Protein AF-F8TUB6-F1 (afdb_monomer)

Radius of gyration: 24.99 Å; Cα contacts (8 Å, |Δi|>4): 139; chains: 1; bounding box: 30×50×88 Å

Secondary structure (DSSP, 8-state):
---------------------------S-TT---TT--THHHHHHHHHHHHHHHSPPP-SSS-HHHHHHT-GGGEEEEEEEETTEEEEEEEEPPBTTBPPSS-EEEEEEETTT--EEEEEEE-

Solvent-accessible surface area (backbone atoms only — not comparable to full-atom values): 7920 Å² total; per-residue (Å²): 133,82,92,79,91,80,86,82,83,77,84,83,78,86,73,89,77,71,84,68,82,79,77,78,76,89,79,65,71,93,78,73,67,58,102,75,56,68,65,69,61,40,45,48,51,51,49,46,56,55,48,62,69,68,40,56,78,77,54,87,90,54,57,72,66,58,37,45,72,27,37,76,83,44,39,45,79,48,77,50,76,59,89,68,27,35,38,40,38,37,39,60,52,63,58,95,87,42,76,69,82,36,76,20,39,41,34,35,23,39,66,88,81,53,45,78,78,44,77,46,76,41,100

pLDDT: mean 77.22, std 21.3, range [35.5, 98.0]

Foldseek 3Di:
DDDDDDDDDDDDDDDPPDPDDDPPPPPDDLQPDDPPDAFPSLLVNLVVVVVLVPQDDQDPPDDPVSNLLSDQVQWDWDWDDDPQWIKIKTAGHDDPNDGDQWSMKIFIAGNPPRDTPDIDTGD

Sequence (123 aa):
MRSAMNLLLPLLILTAIAPRAGSTELGDSPFSLAPKAQGPARALAVAHEDFVRRLPPPREDVAAMERFASDPDSYAIAIERDGVYYIVDYSIKPYQGQSFRGGGYRYRIDGSDFRIVDARIEP

Structure (mmCIF, N/CA/C/O backbone):
data_AF-F8TUB6-F1
#
_entry.id   AF-F8TUB6-F1
#
loop_
_atom_site.group_PDB
_atom_site.id
_atom_site.type_symbol
_atom_site.label_atom_id
_atom_site.label_alt_id
_atom_site.label_comp_id
_atom_site.label_asym_id
_atom_site.label_entity_id
_atom_site.label_seq_id
_atom_site.pdbx_PDB_ins_code
_atom_site.Cartn_x
_atom_site.Cartn_y
_atom_site.Cartn_z
_atom_site.occupancy
_atom_site.B_iso_or_equiv
_atom_site.auth_seq_id
_atom_site.auth_comp_id
_atom_site.auth_asym_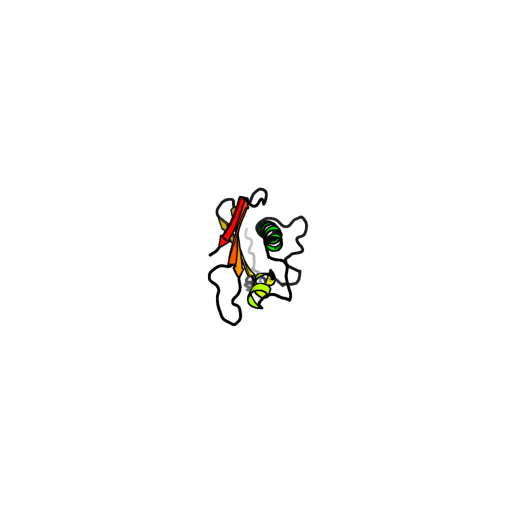id
_atom_site.auth_atom_id
_atom_site.pdbx_PDB_model_num
ATOM 1 N N . MET A 1 1 ? 1.108 35.907 71.006 1.00 42.38 1 MET A N 1
ATOM 2 C CA . MET A 1 1 ? 0.728 36.712 69.823 1.00 42.38 1 MET A CA 1
ATOM 3 C C . MET A 1 1 ? 1.933 36.780 68.887 1.00 42.38 1 MET A C 1
ATOM 5 O O . MET A 1 1 ? 2.960 37.241 69.353 1.00 42.38 1 MET A O 1
ATOM 9 N N . ARG A 1 2 ? 1.768 36.326 67.624 1.00 44.56 2 ARG A N 1
ATOM 10 C CA . ARG A 1 2 ? 2.608 36.563 66.412 1.00 44.56 2 ARG A CA 1
ATOM 11 C C . ARG A 1 2 ? 4.059 36.033 66.495 1.00 44.56 2 ARG A C 1
ATOM 13 O O . ARG A 1 2 ? 4.874 36.617 67.183 1.00 44.56 2 ARG A O 1
ATOM 20 N N . SER A 1 3 ? 4.434 34.871 65.946 1.00 44.75 3 SER A N 1
ATOM 21 C CA . SER A 1 3 ? 4.522 34.461 64.523 1.00 44.75 3 SER A CA 1
ATOM 22 C C . SER A 1 3 ? 5.004 35.542 63.549 1.00 44.75 3 SER A C 1
ATOM 24 O O . SER A 1 3 ? 4.217 36.392 63.147 1.00 44.75 3 SER A O 1
ATOM 26 N N . ALA A 1 4 ? 6.273 35.430 63.141 1.00 48.38 4 ALA A N 1
ATOM 27 C CA . ALA A 1 4 ? 6.871 35.898 61.880 1.00 48.38 4 ALA A CA 1
ATOM 28 C C . ALA A 1 4 ? 8.205 35.122 61.725 1.00 48.38 4 ALA A C 1
ATOM 30 O O . ALA A 1 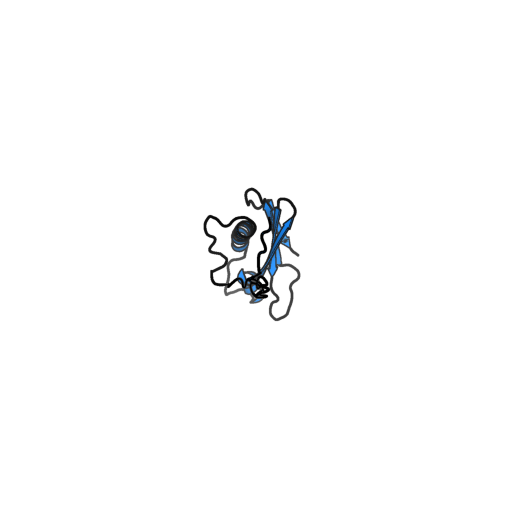4 ? 9.143 35.376 62.468 1.00 48.38 4 ALA A O 1
ATOM 31 N N . MET A 1 5 ? 8.270 33.964 61.052 1.00 45.06 5 MET A N 1
ATOM 32 C CA . MET A 1 5 ? 8.380 33.772 59.595 1.00 45.06 5 MET A CA 1
ATOM 33 C C . MET A 1 5 ? 9.330 34.777 58.939 1.00 45.06 5 MET A C 1
ATOM 35 O O . MET A 1 5 ? 8.916 35.874 58.583 1.00 45.06 5 MET A O 1
ATOM 39 N N . ASN A 1 6 ? 10.590 34.369 58.760 1.00 44.06 6 ASN A N 1
ATOM 40 C CA . ASN A 1 6 ? 11.508 35.014 57.831 1.00 44.06 6 ASN A CA 1
ATOM 41 C C . ASN A 1 6 ? 11.920 34.006 56.753 1.00 44.06 6 ASN A C 1
ATOM 43 O O . ASN A 1 6 ? 12.238 32.853 57.044 1.00 44.06 6 ASN A O 1
ATOM 47 N N . LEU A 1 7 ? 11.790 34.460 55.510 1.00 42.44 7 LEU A N 1
ATOM 48 C CA . LEU A 1 7 ? 11.726 33.680 54.284 1.00 42.44 7 LEU A CA 1
ATOM 49 C C . LEU A 1 7 ? 13.104 33.196 53.824 1.00 42.44 7 LEU A C 1
ATOM 51 O O . LEU A 1 7 ? 14.003 33.999 53.591 1.00 42.44 7 LEU A O 1
ATOM 55 N N . LEU A 1 8 ? 13.226 31.891 53.588 1.00 49.62 8 LEU A N 1
ATOM 56 C CA . LEU A 1 8 ? 14.225 31.328 52.684 1.00 49.62 8 LEU A CA 1
ATOM 57 C C . LEU A 1 8 ? 13.582 31.218 51.297 1.00 49.62 8 LEU A C 1
ATOM 59 O O . LEU A 1 8 ? 12.668 30.420 51.098 1.00 49.62 8 LEU A O 1
ATOM 63 N N . LEU A 1 9 ? 14.038 32.044 50.353 1.00 50.31 9 LEU A N 1
ATOM 64 C CA . LEU A 1 9 ? 13.770 31.860 48.925 1.00 50.31 9 LEU A CA 1
ATOM 65 C C . LEU A 1 9 ? 14.471 30.583 48.434 1.00 50.31 9 LEU A C 1
ATOM 67 O O . LEU A 1 9 ? 15.687 30.477 48.609 1.00 50.31 9 LEU A O 1
ATOM 71 N N . PRO A 1 10 ? 13.788 29.684 47.709 1.00 46.50 10 PRO A N 1
ATOM 72 C CA . PRO A 1 10 ? 14.456 28.797 46.781 1.00 46.50 10 PRO A CA 1
ATOM 73 C C . PRO A 1 10 ? 14.500 29.424 45.382 1.00 46.50 10 PRO A C 1
ATOM 75 O O . PRO A 1 10 ? 13.503 29.884 44.825 1.00 46.50 10 PRO A O 1
ATOM 78 N N . LEU A 1 11 ? 15.715 29.425 44.845 1.00 45.34 11 LEU A N 1
ATOM 79 C CA . LEU A 1 11 ? 16.109 29.753 43.483 1.00 45.34 11 LEU A CA 1
ATOM 80 C C . LEU A 1 11 ? 15.240 28.976 42.470 1.00 45.34 11 LEU A C 1
ATOM 82 O O . LEU A 1 11 ? 15.306 27.750 42.396 1.00 45.34 11 LEU A O 1
ATOM 86 N N . LEU A 1 12 ? 14.424 29.682 41.687 1.00 41.66 12 LEU A N 1
ATOM 87 C CA . LEU A 1 12 ? 13.652 29.118 40.577 1.00 41.66 12 LEU A CA 1
ATOM 88 C C . LEU A 1 12 ? 14.604 28.866 39.399 1.00 41.66 12 LEU A C 1
ATOM 90 O O . LEU A 1 12 ? 14.945 29.784 38.654 1.00 41.6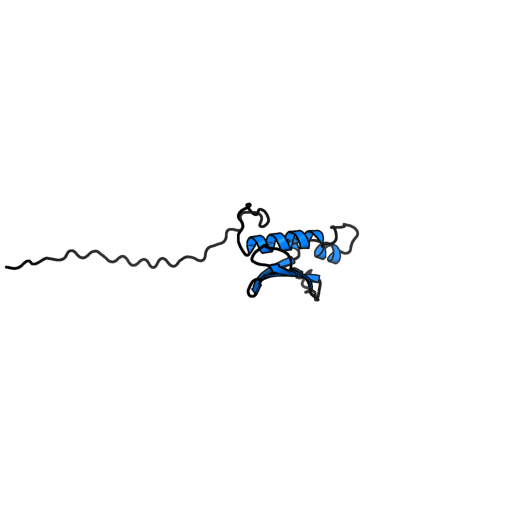6 12 LEU A O 1
ATOM 94 N N . ILE A 1 13 ? 15.064 27.623 39.243 1.00 53.09 13 ILE A N 1
ATOM 95 C CA . ILE A 1 13 ? 15.773 27.198 38.034 1.00 53.09 13 ILE A CA 1
ATOM 96 C C . ILE A 1 13 ? 14.730 26.998 36.935 1.00 53.09 13 ILE A C 1
ATOM 98 O O . ILE A 1 13 ? 13.911 26.081 36.971 1.00 53.09 13 ILE A O 1
ATOM 102 N N . LEU A 1 14 ? 14.776 27.892 35.952 1.00 44.12 14 LEU A N 1
ATOM 103 C CA . LEU A 1 14 ? 14.084 27.771 34.681 1.00 44.12 14 LEU A CA 1
ATOM 104 C C . LEU A 1 14 ? 14.716 26.605 33.903 1.00 44.12 14 LEU A C 1
ATOM 106 O O . LEU A 1 14 ? 15.876 26.674 33.503 1.00 44.12 14 LEU A O 1
ATOM 110 N N . THR A 1 15 ? 13.972 25.531 33.661 1.00 46.00 15 THR A N 1
ATOM 111 C CA . THR A 1 15 ? 14.313 24.579 32.596 1.00 46.00 15 THR A CA 1
ATOM 112 C C . THR A 1 15 ? 13.034 24.206 31.869 1.00 46.00 15 THR A C 1
ATOM 114 O O . THR A 1 15 ? 12.284 23.323 32.273 1.00 46.00 15 THR A O 1
ATOM 117 N N . ALA A 1 16 ? 12.766 24.933 30.787 1.00 45.38 16 ALA A N 1
ATOM 118 C CA . ALA A 1 16 ? 11.810 24.517 29.779 1.00 45.38 16 ALA A CA 1
ATOM 119 C C . ALA A 1 16 ? 12.372 23.265 29.091 1.00 45.38 16 ALA A C 1
ATOM 121 O O . ALA A 1 16 ? 13.175 23.355 28.164 1.00 45.38 16 ALA A O 1
ATOM 122 N N . ILE A 1 17 ? 11.985 22.086 29.574 1.00 45.75 17 ILE A N 1
ATOM 123 C CA . ILE A 1 17 ? 12.195 20.837 28.845 1.00 45.75 17 ILE A CA 1
ATOM 124 C C . ILE A 1 17 ? 11.045 20.745 27.845 1.00 45.75 17 ILE A C 1
ATOM 126 O O . ILE A 1 17 ? 9.956 20.271 28.157 1.00 45.75 17 ILE A O 1
ATOM 130 N N . ALA A 1 18 ? 11.278 21.262 26.640 1.00 44.88 18 ALA A N 1
ATOM 131 C CA . ALA A 1 18 ? 10.460 20.909 25.492 1.00 44.88 18 ALA A CA 1
ATOM 132 C C . ALA A 1 18 ? 10.543 19.382 25.300 1.00 44.88 18 ALA A C 1
ATOM 134 O O . ALA A 1 18 ? 11.660 18.848 25.310 1.00 44.88 18 ALA A O 1
ATOM 135 N N . PRO A 1 19 ? 9.428 18.651 25.113 1.00 46.81 19 PRO A N 1
ATOM 136 C CA . PRO A 1 19 ? 9.512 17.297 24.600 1.00 46.81 19 PRO A CA 1
ATOM 137 C C . PRO A 1 19 ? 10.095 17.383 23.189 1.00 46.81 19 PRO A C 1
ATOM 139 O O . PRO A 1 19 ? 9.458 17.811 22.227 1.00 46.81 19 PRO A O 1
ATOM 142 N N . ARG A 1 20 ? 11.380 17.042 23.125 1.00 39.06 20 ARG A N 1
ATOM 143 C CA . ARG A 1 20 ? 12.173 16.813 21.927 1.00 39.06 20 ARG A CA 1
ATOM 144 C C . ARG A 1 20 ? 11.366 15.886 21.021 1.00 39.06 20 ARG A C 1
ATOM 146 O O . ARG A 1 20 ? 10.908 14.843 21.483 1.00 39.06 20 ARG A O 1
ATOM 153 N N . ALA A 1 21 ? 11.182 16.294 19.765 1.00 43.66 21 ALA A N 1
ATOM 154 C CA . ALA A 1 21 ? 10.655 15.442 18.711 1.00 43.66 21 ALA A CA 1
ATOM 155 C C . ALA A 1 21 ? 11.309 14.061 18.836 1.00 43.66 21 ALA A C 1
ATOM 157 O O . ALA A 1 21 ? 12.537 13.951 18.796 1.00 43.66 21 ALA A O 1
ATOM 158 N N . GLY A 1 22 ? 10.489 13.045 19.101 1.00 35.50 22 GLY A N 1
ATOM 159 C CA . GLY A 1 22 ? 10.949 11.673 19.179 1.00 35.50 22 GLY A CA 1
ATOM 160 C C . GLY A 1 22 ? 11.501 11.295 17.818 1.00 35.50 22 GLY A C 1
ATOM 161 O O . GLY A 1 22 ? 10.740 11.098 16.876 1.00 35.50 22 GLY A O 1
ATOM 162 N N . SER A 1 23 ? 12.824 11.228 17.717 1.00 40.44 23 SER A N 1
ATOM 163 C CA . SER A 1 23 ? 13.488 10.457 16.682 1.00 40.44 23 SER A CA 1
ATOM 164 C C . SER A 1 23 ? 13.009 9.019 16.842 1.00 40.44 23 SER A C 1
ATOM 166 O O . SER A 1 23 ? 13.449 8.314 17.745 1.00 40.44 23 SER A O 1
ATOM 168 N N . THR A 1 24 ? 12.065 8.592 16.010 1.00 48.69 24 THR A N 1
ATOM 169 C CA . THR A 1 24 ? 11.849 7.170 15.760 1.00 48.69 24 THR A CA 1
ATOM 170 C C . THR A 1 24 ? 13.112 6.658 15.088 1.00 48.69 24 THR A C 1
ATOM 172 O O . THR A 1 24 ? 13.307 6.848 13.888 1.00 48.69 24 THR A O 1
ATOM 175 N N . GLU A 1 25 ? 14.007 6.086 15.890 1.00 45.16 25 GLU A N 1
ATOM 176 C CA . GLU A 1 25 ? 15.097 5.257 15.403 1.00 45.16 25 GLU A CA 1
ATOM 177 C C . GLU A 1 25 ? 14.476 4.122 14.577 1.00 45.16 25 GLU A C 1
ATOM 179 O O . GLU A 1 25 ? 13.823 3.222 15.104 1.00 45.16 25 GLU A O 1
ATOM 184 N N . LEU A 1 26 ? 14.634 4.210 13.253 1.00 49.41 26 LEU A N 1
ATOM 185 C CA . LEU A 1 26 ? 14.486 3.085 12.336 1.00 49.41 26 LEU A CA 1
ATOM 186 C C . LEU A 1 26 ? 15.600 2.079 12.668 1.00 49.41 26 LEU A C 1
ATOM 188 O O . LEU A 1 26 ? 16.677 2.130 12.078 1.00 49.41 26 LEU A O 1
ATOM 192 N N . GLY A 1 27 ? 15.372 1.229 13.668 1.00 42.66 27 GLY A N 1
ATOM 193 C CA . GLY A 1 27 ? 16.351 0.244 14.142 1.00 42.66 27 GLY A CA 1
ATOM 194 C C . GLY A 1 27 ? 15.895 -1.212 14.072 1.00 42.66 27 GLY A C 1
ATOM 195 O O . GLY A 1 27 ? 16.731 -2.102 14.156 1.00 42.66 27 GLY A O 1
ATOM 196 N N . ASP A 1 28 ? 14.606 -1.467 13.857 1.00 44.12 28 ASP A N 1
ATOM 197 C CA . ASP A 1 28 ? 14.053 -2.812 13.717 1.00 44.12 28 ASP A CA 1
ATOM 198 C C . ASP A 1 28 ? 13.296 -2.903 12.396 1.00 44.12 28 ASP A C 1
ATOM 200 O O . ASP A 1 28 ? 12.575 -1.979 12.015 1.00 44.12 28 ASP A O 1
ATOM 204 N N . SER A 1 29 ? 13.484 -4.010 11.675 1.00 45.59 29 SER A N 1
ATOM 205 C CA . SER A 1 29 ? 12.757 -4.281 10.433 1.00 45.59 29 SER A CA 1
ATOM 206 C C . SER A 1 29 ? 11.254 -4.024 10.647 1.00 45.59 29 SER A C 1
ATOM 208 O O . SER A 1 29 ? 10.680 -4.603 11.577 1.00 45.59 29 SER A O 1
ATOM 210 N N . PRO A 1 30 ? 10.591 -3.182 9.825 1.00 55.22 30 PRO A N 1
ATOM 211 C CA . PRO A 1 30 ? 9.213 -2.728 10.067 1.00 55.22 30 PRO A CA 1
ATOM 212 C C . PRO A 1 30 ? 8.173 -3.860 10.018 1.00 55.22 30 PRO A C 1
ATOM 214 O O . PRO A 1 30 ? 6.999 -3.647 10.318 1.00 55.22 30 PRO A O 1
ATOM 217 N N . PHE A 1 31 ? 8.606 -5.069 9.657 1.00 55.72 31 PHE A N 1
ATOM 218 C CA . PHE A 1 31 ? 7.779 -6.258 9.488 1.00 55.72 31 PHE A CA 1
ATOM 219 C C . PHE A 1 31 ? 7.844 -7.228 10.675 1.00 55.72 31 PHE A C 1
ATOM 221 O O . PHE A 1 31 ? 7.037 -8.155 10.751 1.00 55.72 31 PHE A O 1
ATOM 228 N N . SER A 1 32 ? 8.737 -7.000 11.645 1.00 45.06 32 SER A N 1
ATOM 229 C CA . SER A 1 32 ? 8.775 -7.761 12.900 1.00 45.06 32 SER A CA 1
ATOM 230 C C . SER A 1 32 ? 7.724 -7.230 13.873 1.00 45.06 32 SER A C 1
ATOM 232 O O . SER A 1 32 ? 8.033 -6.607 14.888 1.00 45.06 32 SER A O 1
ATOM 234 N N . LEU A 1 33 ? 6.444 -7.459 13.576 1.00 52.69 33 LEU A N 1
ATOM 235 C CA . LEU A 1 33 ? 5.400 -7.156 14.545 1.00 52.69 33 LEU A CA 1
ATOM 236 C C . LEU A 1 33 ? 5.418 -8.191 15.668 1.00 52.69 33 LEU A C 1
ATOM 238 O O . LEU A 1 33 ? 5.049 -9.351 15.486 1.00 52.69 33 LEU A O 1
ATOM 242 N N . ALA A 1 34 ? 5.775 -7.736 16.869 1.00 49.53 34 ALA A N 1
ATOM 243 C CA . ALA A 1 34 ? 5.442 -8.450 18.090 1.00 49.53 34 ALA A CA 1
ATOM 244 C C . ALA A 1 34 ? 3.926 -8.768 18.097 1.00 49.53 34 ALA A C 1
ATOM 246 O O . ALA A 1 34 ? 3.134 -7.924 17.662 1.00 49.53 34 ALA A O 1
ATOM 247 N N . PRO A 1 35 ? 3.476 -9.907 18.663 1.00 50.81 35 PRO A N 1
ATOM 248 C CA . PRO A 1 35 ? 2.061 -10.322 18.709 1.00 50.81 35 PRO A CA 1
ATOM 249 C C . PRO A 1 35 ? 1.082 -9.329 19.372 1.00 50.81 35 PRO A C 1
ATOM 251 O O . PRO A 1 35 ? -0.108 -9.607 19.480 1.00 50.81 35 PRO A O 1
ATOM 254 N N . LYS A 1 36 ? 1.578 -8.182 19.852 1.00 50.69 36 LYS A N 1
ATOM 255 C CA . LYS A 1 36 ? 0.842 -7.101 20.514 1.00 50.69 36 LYS A CA 1
ATOM 256 C C . LYS A 1 36 ? 0.835 -5.784 19.730 1.00 50.69 36 LYS A C 1
ATOM 258 O O . LYS A 1 36 ? 0.491 -4.761 20.315 1.00 50.69 36 LYS A O 1
ATOM 263 N N . ALA A 1 37 ? 1.224 -5.759 18.456 1.00 57.47 37 ALA A N 1
ATOM 264 C CA . ALA A 1 37 ? 1.046 -4.558 17.644 1.00 57.47 37 ALA A CA 1
ATOM 265 C C . ALA A 1 37 ? -0.450 -4.185 17.624 1.00 57.47 37 ALA A C 1
ATOM 267 O O . ALA A 1 37 ? -1.270 -4.948 17.120 1.00 57.47 37 ALA A O 1
ATOM 268 N N . GLN A 1 38 ? -0.818 -3.057 18.237 1.00 75.75 38 GLN A N 1
ATOM 269 C CA . GLN A 1 38 ? -2.199 -2.571 18.310 1.00 75.75 38 GLN A CA 1
ATOM 270 C C . GLN A 1 38 ? -2.374 -1.351 17.400 1.00 75.75 38 GLN A C 1
ATOM 272 O O . GLN A 1 38 ? -1.488 -0.502 17.297 1.00 75.75 38 GLN A O 1
ATOM 277 N N . GLY A 1 39 ? -3.532 -1.256 16.744 1.00 85.75 39 GLY A N 1
ATOM 278 C CA . GLY A 1 39 ? -3.906 -0.109 15.918 1.00 85.75 39 GLY A CA 1
ATOM 279 C C . GLY A 1 39 ? -3.211 -0.077 14.545 1.00 85.75 39 GLY A C 1
ATOM 280 O O . GLY A 1 39 ? -3.204 -1.097 13.855 1.00 85.75 39 GLY A O 1
ATOM 281 N N . PRO A 1 40 ? -2.644 1.065 14.109 1.00 91.31 40 PRO A N 1
ATOM 282 C CA . PRO A 1 40 ? -2.194 1.263 12.725 1.00 91.31 40 PRO A CA 1
ATOM 283 C C . PRO A 1 40 ? -1.112 0.268 12.280 1.00 91.31 40 PRO A C 1
ATOM 285 O O . PRO A 1 40 ? -1.135 -0.182 11.141 1.00 91.31 40 PRO A O 1
ATOM 288 N N . ALA A 1 41 ? -0.215 -0.150 13.178 1.00 92.94 41 ALA A N 1
ATOM 289 C CA . ALA A 1 41 ? 0.813 -1.141 12.855 1.00 92.94 41 ALA A CA 1
ATOM 290 C C . ALA A 1 41 ? 0.210 -2.500 12.454 1.00 92.94 41 ALA A C 1
ATOM 292 O O . ALA A 1 41 ? 0.676 -3.132 11.510 1.00 92.94 41 ALA A O 1
ATOM 293 N N . ARG A 1 42 ? -0.867 -2.936 13.124 1.00 94.06 42 ARG A N 1
ATOM 294 C CA . ARG A 1 42 ? -1.547 -4.193 12.786 1.00 94.06 42 ARG A CA 1
ATOM 295 C C . ARG A 1 42 ? -2.259 -4.104 11.444 1.00 94.06 42 ARG A C 1
ATOM 297 O O . ARG A 1 42 ? -2.146 -5.035 10.654 1.00 94.06 42 ARG A O 1
ATOM 304 N N . ALA A 1 43 ? -2.951 -2.993 11.190 1.00 95.19 43 ALA A N 1
ATOM 305 C CA . ALA A 1 43 ? -3.576 -2.742 9.895 1.00 95.19 43 ALA A CA 1
ATOM 306 C C . ALA A 1 43 ? -2.531 -2.739 8.768 1.00 95.19 43 ALA A C 1
ATOM 308 O O . ALA A 1 43 ? -2.728 -3.397 7.751 1.00 95.19 43 ALA A O 1
ATOM 309 N N . LEU A 1 44 ? -1.381 -2.092 8.982 1.00 95.94 44 LEU A N 1
ATOM 310 C CA . LEU A 1 44 ? -0.288 -2.089 8.015 1.00 95.94 44 LEU A CA 1
ATOM 311 C C . LEU A 1 44 ? 0.226 -3.501 7.711 1.00 95.94 44 LEU A C 1
ATOM 313 O O . LEU A 1 44 ? 0.394 -3.831 6.544 1.00 95.94 44 LEU A O 1
ATOM 317 N N . AL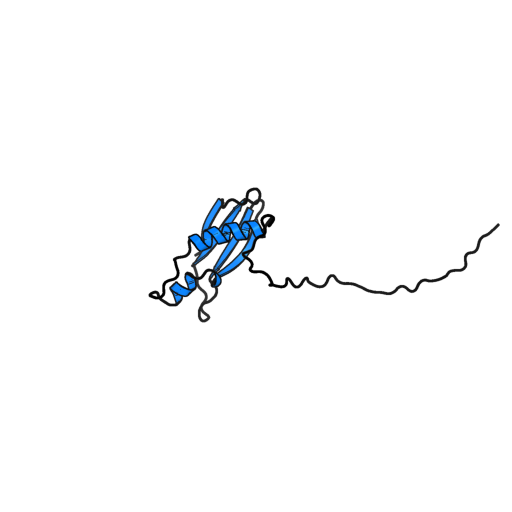A A 1 45 ? 0.444 -4.351 8.716 1.00 95.38 45 ALA A N 1
ATOM 318 C CA . ALA A 1 45 ? 0.900 -5.716 8.446 1.00 95.38 45 ALA A CA 1
ATOM 319 C C . ALA A 1 45 ? -0.131 -6.563 7.702 1.00 95.38 45 ALA A C 1
ATOM 321 O O . ALA A 1 45 ? 0.252 -7.308 6.808 1.00 95.38 45 ALA A O 1
ATOM 322 N N . VAL A 1 46 ? -1.418 -6.434 8.037 1.00 96.00 46 VAL A N 1
ATOM 323 C CA . VAL A 1 46 ? -2.481 -7.135 7.304 1.00 96.00 46 VAL A CA 1
ATOM 324 C C . VAL A 1 46 ? -2.514 -6.685 5.839 1.00 96.00 46 VAL A C 1
ATOM 326 O O . VAL A 1 46 ? -2.581 -7.527 4.946 1.00 96.00 46 VAL A O 1
ATOM 329 N N . ALA A 1 47 ? -2.424 -5.375 5.583 1.00 97.00 47 ALA A N 1
ATOM 330 C CA . ALA A 1 47 ? -2.341 -4.845 4.223 1.00 97.00 47 ALA A CA 1
ATOM 331 C C . ALA A 1 47 ? -1.085 -5.346 3.498 1.00 97.00 47 ALA A C 1
ATOM 333 O O . ALA A 1 47 ? -1.162 -5.754 2.343 1.00 97.00 47 ALA A O 1
ATOM 334 N N . HIS A 1 48 ? 0.061 -5.348 4.183 1.00 96.12 48 HIS A N 1
ATOM 335 C CA . HIS A 1 48 ? 1.342 -5.733 3.604 1.00 96.12 48 HIS A CA 1
ATOM 336 C C . HIS A 1 48 ? 1.390 -7.214 3.226 1.00 96.12 48 HIS A C 1
ATOM 338 O O . HIS A 1 48 ? 1.876 -7.550 2.150 1.00 96.12 48 HIS A O 1
ATOM 344 N N . GLU A 1 49 ? 0.845 -8.090 4.071 1.00 96.19 49 GLU A N 1
ATOM 345 C CA . GLU A 1 49 ? 0.739 -9.520 3.780 1.00 96.19 49 GLU A CA 1
ATOM 346 C C . GLU A 1 49 ? -0.075 -9.773 2.500 1.00 96.19 49 GLU A C 1
ATOM 348 O O . GLU A 1 49 ? 0.376 -10.503 1.614 1.00 96.19 49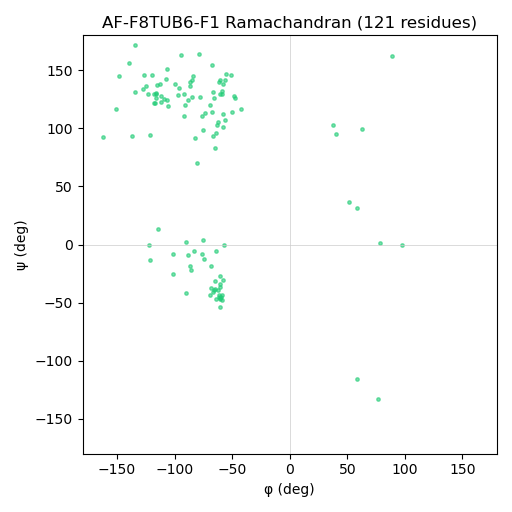 GLU A O 1
ATOM 353 N N . ASP A 1 50 ? -1.246 -9.136 2.360 1.00 95.81 50 ASP A N 1
ATOM 354 C CA . ASP A 1 50 ? -2.057 -9.276 1.144 1.00 95.81 50 ASP A CA 1
ATOM 355 C C . ASP A 1 50 ? -1.391 -8.619 -0.073 1.00 95.81 50 ASP A C 1
ATOM 357 O O . ASP A 1 50 ? -1.424 -9.175 -1.169 1.00 95.81 50 ASP A O 1
ATOM 361 N N . PHE A 1 51 ? -0.737 -7.474 0.118 1.00 95.25 51 PHE A N 1
ATOM 362 C CA . PHE A 1 51 ? -0.015 -6.760 -0.931 1.00 95.25 51 PHE A CA 1
ATOM 363 C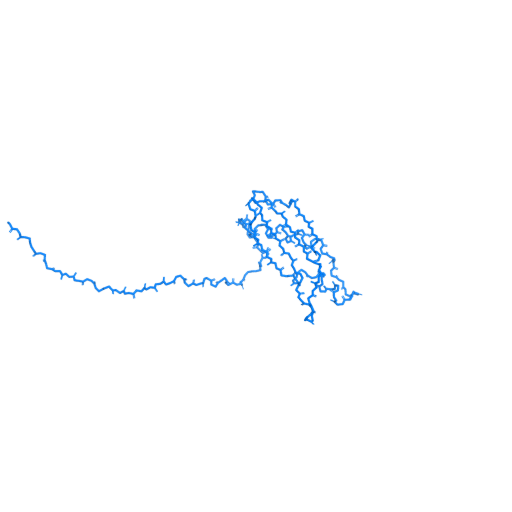 C . PHE A 1 51 ? 1.120 -7.591 -1.527 1.00 95.25 51 PHE A C 1
ATOM 365 O O . PHE A 1 51 ? 1.127 -7.816 -2.736 1.00 95.25 51 PHE A O 1
ATOM 372 N N . VAL A 1 52 ? 2.029 -8.114 -0.699 1.00 94.00 52 VAL A N 1
ATOM 373 C CA . VAL A 1 52 ? 3.146 -8.951 -1.167 1.00 94.00 52 VAL A CA 1
ATOM 374 C C . VAL A 1 52 ? 2.631 -10.207 -1.868 1.00 94.00 52 VAL A C 1
ATOM 376 O O . VAL A 1 52 ? 3.186 -10.613 -2.885 1.00 94.00 52 VAL A O 1
ATOM 379 N N . ARG A 1 53 ? 1.528 -10.792 -1.384 1.00 93.19 53 ARG A N 1
ATOM 380 C CA . ARG A 1 53 ? 0.889 -11.947 -2.030 1.00 93.19 53 ARG A CA 1
ATOM 381 C C . ARG A 1 53 ? 0.322 -11.627 -3.418 1.00 93.19 53 ARG A C 1
ATOM 383 O O . ARG A 1 53 ? 0.257 -12.521 -4.259 1.00 93.19 53 ARG A O 1
ATOM 390 N N . ARG A 1 54 ? -0.138 -10.393 -3.643 1.00 91.25 54 ARG A N 1
ATOM 391 C CA . ARG A 1 54 ? -0.704 -9.940 -4.926 1.00 91.25 54 ARG A CA 1
ATOM 392 C C . ARG A 1 54 ? 0.348 -9.460 -5.916 1.00 91.25 54 ARG A C 1
ATOM 394 O O . ARG A 1 54 ? 0.054 -9.432 -7.111 1.00 91.25 54 ARG A O 1
ATOM 401 N N . LEU A 1 55 ? 1.531 -9.066 -5.445 1.00 89.44 55 LEU A N 1
ATOM 402 C CA . LEU A 1 55 ? 2.612 -8.670 -6.336 1.00 89.44 55 LEU A CA 1
ATOM 403 C C . LEU A 1 55 ? 3.015 -9.842 -7.243 1.00 89.44 55 LEU A C 1
ATOM 405 O O . LEU A 1 55 ? 3.083 -10.989 -6.788 1.00 89.44 55 LEU A O 1
ATOM 409 N N . PRO A 1 56 ? 3.301 -9.580 -8.531 1.00 86.19 56 PRO A N 1
ATOM 410 C CA . PRO A 1 56 ? 3.918 -10.580 -9.383 1.00 86.19 56 PRO A CA 1
ATOM 411 C C . PRO A 1 56 ? 5.235 -11.055 -8.753 1.00 86.19 56 PRO A C 1
ATOM 413 O O . PRO A 1 56 ? 5.974 -10.237 -8.203 1.00 86.19 56 PRO A O 1
ATOM 416 N N . PRO A 1 57 ? 5.571 -12.353 -8.837 1.00 84.88 57 PRO A N 1
ATOM 417 C CA . PRO A 1 57 ? 6.859 -12.822 -8.352 1.00 84.88 57 PRO A CA 1
ATOM 418 C C . PRO A 1 57 ? 7.994 -12.122 -9.121 1.00 84.88 57 PRO A C 1
ATOM 420 O O . PRO A 1 57 ? 7.879 -11.949 -10.342 1.00 84.88 57 PRO A O 1
ATOM 423 N N . PRO A 1 58 ? 9.103 -11.753 -8.452 1.00 78.00 58 PRO A N 1
ATOM 424 C CA . PRO A 1 58 ? 10.260 -11.179 -9.121 1.00 78.00 58 PRO A CA 1
ATOM 425 C C . PRO A 1 58 ? 10.794 -12.144 -10.177 1.00 78.00 58 PRO A C 1
ATOM 427 O O . PRO A 1 58 ? 11.024 -13.324 -9.905 1.00 78.00 58 PRO A O 1
ATOM 430 N N . ARG A 1 59 ? 11.000 -11.639 -11.392 1.00 84.44 59 ARG A N 1
ATOM 431 C CA . ARG A 1 59 ? 11.600 -12.398 -12.487 1.00 84.44 59 ARG A CA 1
ATOM 432 C C . ARG A 1 59 ? 12.781 -11.635 -13.076 1.00 84.44 59 ARG A C 1
ATOM 434 O O . ARG A 1 59 ? 12.804 -10.403 -13.108 1.00 84.44 59 ARG A O 1
ATOM 441 N N . GLU A 1 60 ? 13.796 -12.363 -13.521 1.00 81.94 60 GLU A N 1
ATOM 442 C CA . GLU A 1 60 ? 14.991 -11.757 -14.119 1.00 81.94 60 GLU A CA 1
ATOM 443 C C . GLU A 1 60 ? 14.836 -11.505 -15.623 1.00 81.94 60 GLU A C 1
ATOM 445 O O . GLU A 1 60 ? 15.528 -10.650 -16.164 1.00 81.94 60 GLU A O 1
ATOM 450 N N . ASP A 1 61 ? 13.886 -12.156 -16.288 1.00 88.19 61 ASP A N 1
ATOM 451 C CA . ASP A 1 61 ? 13.653 -12.065 -17.734 1.00 88.19 61 ASP A CA 1
ATOM 452 C C . ASP A 1 61 ? 12.669 -10.957 -18.149 1.00 88.19 61 ASP A C 1
ATOM 454 O O . ASP A 1 61 ? 12.378 -10.797 -19.333 1.00 88.19 61 ASP A O 1
ATOM 458 N N . VAL A 1 62 ? 12.170 -10.167 -17.195 1.00 85.94 62 VAL A N 1
ATOM 459 C CA . VAL A 1 62 ? 11.234 -9.066 -17.458 1.00 85.94 62 VAL A CA 1
ATOM 460 C C . VAL A 1 62 ? 11.931 -7.719 -17.629 1.00 85.94 62 VAL A C 1
ATOM 462 O O . VAL A 1 62 ? 13.085 -7.513 -17.231 1.00 85.94 62 VAL A O 1
ATOM 465 N N . ALA A 1 63 ? 11.197 -6.763 -18.202 1.00 88.94 63 ALA A N 1
ATOM 466 C CA . ALA A 1 63 ? 11.643 -5.382 -18.305 1.00 88.94 63 ALA A CA 1
ATOM 467 C C . ALA A 1 63 ? 12.005 -4.816 -16.920 1.00 88.94 63 ALA A C 1
ATOM 469 O O . ALA A 1 63 ? 11.372 -5.128 -15.912 1.00 88.94 63 ALA A O 1
ATOM 470 N N . ALA A 1 64 ? 13.005 -3.932 -16.864 1.00 89.06 64 ALA A N 1
ATOM 471 C CA . ALA A 1 64 ? 13.477 -3.363 -15.599 1.00 89.06 64 ALA A CA 1
ATOM 472 C C . ALA A 1 64 ? 12.366 -2.634 -14.814 1.00 89.06 64 ALA A C 1
ATOM 474 O O . ALA A 1 64 ? 12.369 -2.661 -13.586 1.00 89.06 64 ALA A O 1
ATOM 475 N N . MET A 1 65 ? 11.395 -2.054 -15.527 1.00 86.19 65 MET A N 1
ATOM 476 C CA . MET A 1 65 ? 10.189 -1.464 -14.943 1.00 86.19 65 MET A CA 1
ATOM 477 C C . MET A 1 65 ? 9.307 -2.499 -14.245 1.00 86.19 65 MET A C 1
ATOM 479 O O . MET A 1 65 ? 8.865 -2.285 -13.124 1.00 86.19 65 MET A O 1
ATOM 483 N N . GLU A 1 66 ? 9.050 -3.629 -14.900 1.00 87.44 66 GLU A N 1
ATOM 484 C CA . GLU A 1 66 ? 8.223 -4.698 -14.337 1.00 87.44 66 GLU A CA 1
ATOM 485 C C . GLU A 1 66 ? 8.897 -5.310 -13.112 1.00 87.44 66 GLU A C 1
ATOM 487 O O . GLU A 1 66 ? 8.234 -5.574 -12.110 1.00 87.44 66 GLU A O 1
ATOM 492 N N . ARG A 1 67 ? 10.228 -5.462 -13.152 1.00 89.12 67 ARG A N 1
ATOM 493 C CA . ARG A 1 67 ? 11.008 -5.895 -11.989 1.00 89.12 67 ARG A CA 1
ATOM 494 C C . ARG A 1 67 ? 10.870 -4.915 -10.827 1.00 89.12 67 ARG A C 1
ATOM 496 O O . ARG A 1 67 ? 10.615 -5.347 -9.712 1.00 89.12 67 ARG A O 1
ATOM 503 N N . PHE A 1 68 ? 10.991 -3.617 -11.098 1.00 90.25 68 PHE A N 1
ATOM 504 C CA . PHE A 1 68 ? 10.799 -2.569 -10.098 1.00 90.25 68 PHE A CA 1
ATOM 505 C C . PHE A 1 68 ? 9.382 -2.598 -9.504 1.00 90.25 68 PHE A C 1
ATOM 507 O O . PHE A 1 68 ? 9.233 -2.612 -8.289 1.00 90.25 68 PHE A O 1
ATOM 514 N N . ALA A 1 69 ? 8.344 -2.700 -10.336 1.00 89.44 69 ALA A N 1
ATOM 515 C CA . ALA A 1 69 ? 6.951 -2.756 -9.886 1.00 89.44 69 ALA A CA 1
ATOM 516 C C . ALA A 1 69 ? 6.584 -4.051 -9.133 1.00 89.44 69 ALA A C 1
ATOM 518 O O . ALA A 1 69 ? 5.580 -4.074 -8.422 1.00 89.44 69 ALA A O 1
ATOM 519 N N . SER A 1 70 ? 7.379 -5.114 -9.279 1.00 90.06 70 SER A N 1
ATOM 520 C CA . SER A 1 70 ? 7.211 -6.390 -8.565 1.00 90.06 70 SER A CA 1
ATOM 521 C C . SER A 1 70 ? 7.929 -6.419 -7.210 1.00 90.06 70 SER A C 1
ATOM 523 O O . SER A 1 70 ? 7.747 -7.357 -6.440 1.00 90.06 70 SER A O 1
ATOM 525 N N . ASP A 1 71 ? 8.754 -5.413 -6.915 1.00 91.25 71 ASP A N 1
ATOM 526 C CA . ASP A 1 71 ? 9.481 -5.295 -5.654 1.00 91.25 71 ASP A CA 1
ATOM 527 C C . ASP A 1 71 ? 8.642 -4.491 -4.639 1.00 91.25 71 ASP A C 1
ATOM 529 O O . ASP A 1 71 ? 8.323 -3.327 -4.905 1.00 91.25 71 ASP A O 1
ATOM 533 N N . PRO A 1 72 ? 8.270 -5.063 -3.477 1.00 92.06 72 PRO A N 1
ATOM 534 C CA . PRO A 1 72 ? 7.495 -4.351 -2.463 1.00 92.06 72 PRO A CA 1
ATOM 535 C C . PRO A 1 72 ? 8.202 -3.102 -1.916 1.00 92.06 72 PRO A C 1
ATOM 537 O O . PRO A 1 72 ? 7.524 -2.145 -1.532 1.00 92.06 72 PRO A O 1
ATOM 540 N N . ASP A 1 73 ? 9.536 -3.058 -1.933 1.00 92.75 73 ASP A N 1
ATOM 541 C CA . ASP A 1 73 ? 10.305 -1.903 -1.460 1.00 92.75 73 ASP A CA 1
ATOM 542 C C . ASP A 1 73 ? 10.260 -0.724 -2.443 1.00 92.75 73 ASP A C 1
ATOM 544 O O . ASP A 1 73 ? 10.577 0.418 -2.084 1.00 92.75 73 ASP A O 1
ATOM 548 N N . SER A 1 74 ? 9.777 -0.948 -3.665 1.00 93.06 74 SER A N 1
ATOM 549 C CA . SER A 1 74 ? 9.539 0.099 -4.662 1.00 93.06 74 SER A CA 1
ATOM 550 C C . SER A 1 74 ? 8.288 0.929 -4.380 1.00 93.06 74 SER A C 1
ATOM 552 O O . SER A 1 74 ? 7.966 1.826 -5.155 1.00 93.06 74 SER A O 1
ATOM 554 N N . TYR A 1 75 ? 7.599 0.693 -3.262 1.00 93.25 75 TYR A N 1
ATOM 555 C CA . TYR A 1 75 ? 6.369 1.387 -2.897 1.00 93.25 75 TYR A CA 1
ATOM 556 C C . TYR A 1 75 ? 6.565 2.273 -1.667 1.00 93.25 75 TYR A C 1
ATOM 558 O O . TYR A 1 75 ? 7.250 1.930 -0.703 1.00 93.25 75 TYR A O 1
ATOM 566 N N . ALA A 1 76 ? 5.987 3.469 -1.715 1.00 93.25 76 ALA A N 1
ATOM 567 C CA . ALA A 1 76 ? 5.769 4.313 -0.554 1.00 93.25 76 ALA A CA 1
ATOM 568 C C . ALA A 1 76 ? 4.443 3.912 0.095 1.00 93.25 76 ALA A C 1
ATOM 570 O O . ALA A 1 76 ? 3.472 3.643 -0.608 1.00 93.25 76 ALA A O 1
ATOM 571 N N . ILE A 1 77 ? 4.410 3.884 1.425 1.00 95.00 77 ILE A N 1
ATOM 572 C CA . ILE A 1 77 ? 3.242 3.440 2.184 1.00 95.00 77 ILE A CA 1
ATOM 573 C C . ILE A 1 77 ? 2.707 4.617 2.996 1.00 95.00 77 ILE A C 1
ATOM 575 O O . ILE A 1 77 ? 3.467 5.266 3.718 1.00 95.00 77 ILE A O 1
ATOM 579 N N . ALA A 1 78 ? 1.408 4.872 2.900 1.00 94.69 78 ALA A N 1
ATOM 580 C CA . ALA A 1 78 ? 0.685 5.781 3.777 1.00 94.69 78 ALA A CA 1
ATOM 581 C C . ALA A 1 78 ? -0.416 5.019 4.519 1.00 94.69 78 ALA A C 1
ATOM 583 O O . ALA A 1 78 ? -1.006 4.079 3.990 1.00 94.69 78 ALA A O 1
ATOM 584 N N . ILE A 1 79 ? -0.684 5.421 5.759 1.00 95.44 79 ILE A N 1
ATOM 585 C CA . ILE A 1 79 ? -1.796 4.897 6.547 1.00 95.44 79 ILE A CA 1
ATOM 586 C C . ILE A 1 79 ? -2.538 6.050 7.206 1.00 95.44 79 ILE A C 1
ATOM 588 O O . ILE A 1 79 ? -1.936 6.905 7.857 1.00 95.44 79 ILE A O 1
ATOM 592 N N . GLU A 1 80 ? -3.855 6.045 7.065 1.00 95.62 80 GLU A N 1
ATOM 593 C CA . GLU A 1 80 ? -4.749 6.999 7.706 1.00 95.62 80 GLU A CA 1
ATOM 594 C C . GLU A 1 80 ? -5.952 6.290 8.332 1.00 95.62 80 GLU A C 1
ATOM 596 O O . GLU A 1 80 ? -6.148 5.078 8.186 1.00 95.62 80 GLU A O 1
ATOM 601 N N . ARG A 1 81 ? -6.748 7.047 9.088 1.00 94.88 81 ARG A N 1
ATOM 602 C CA . ARG A 1 81 ? -7.956 6.543 9.736 1.00 94.88 81 ARG A CA 1
ATOM 603 C C . ARG A 1 81 ? -9.178 7.256 9.173 1.00 94.88 81 ARG A C 1
ATOM 605 O O . ARG A 1 81 ? -9.250 8.479 9.240 1.00 94.88 81 ARG A O 1
ATOM 612 N N . ASP A 1 82 ? -10.145 6.475 8.709 1.00 94.75 82 ASP A N 1
ATOM 613 C CA . ASP A 1 82 ? -11.445 6.937 8.223 1.00 94.75 82 ASP A CA 1
ATOM 614 C C . ASP A 1 82 ? -12.557 6.270 9.047 1.00 94.75 82 ASP A C 1
ATOM 616 O O . ASP A 1 82 ? -12.952 5.120 8.824 1.00 94.75 82 ASP A O 1
ATOM 620 N N . GLY A 1 83 ? -13.009 6.976 10.086 1.00 94.75 83 GLY A N 1
ATOM 621 C CA . GLY A 1 83 ? -13.987 6.470 11.046 1.00 94.75 83 GLY A CA 1
ATOM 622 C C . GLY A 1 83 ? -13.517 5.190 11.748 1.00 94.75 83 GLY A C 1
ATOM 623 O O . GLY A 1 83 ? -12.541 5.188 12.510 1.00 94.75 83 GLY A O 1
ATOM 624 N N . VAL A 1 84 ? -14.242 4.093 11.509 1.00 95.88 84 VAL A N 1
ATOM 625 C CA . VAL A 1 84 ? -13.925 2.765 12.064 1.00 95.88 84 VAL A CA 1
ATOM 626 C C . VAL A 1 84 ? -12.867 2.012 11.257 1.00 95.88 84 VAL A C 1
ATOM 628 O O . VAL A 1 84 ? -12.430 0.954 11.697 1.00 95.88 84 VAL A O 1
ATOM 631 N N . TYR A 1 85 ? -12.432 2.548 10.116 1.00 97.62 85 TYR A N 1
ATOM 632 C CA . TYR A 1 85 ? -11.503 1.884 9.210 1.00 97.62 85 TYR A CA 1
ATOM 633 C C . TYR A 1 85 ? -10.104 2.496 9.257 1.00 97.62 85 TYR A C 1
ATOM 635 O O . TYR A 1 85 ? -9.928 3.694 9.484 1.00 97.62 85 TYR A O 1
ATOM 643 N N . TYR A 1 86 ? -9.112 1.661 8.974 1.00 97.75 86 TYR A N 1
ATOM 644 C CA . TYR A 1 86 ? -7.795 2.086 8.526 1.00 97.75 86 TYR A CA 1
ATOM 645 C C . TYR A 1 86 ? -7.746 2.027 7.001 1.00 97.75 86 TYR A C 1
ATOM 647 O O . TYR A 1 86 ? -8.178 1.035 6.409 1.00 97.75 86 TYR A O 1
ATOM 655 N N . ILE A 1 87 ? -7.211 3.073 6.379 1.00 97.44 87 ILE A N 1
ATOM 656 C CA . ILE A 1 87 ? -6.924 3.106 4.945 1.00 97.44 87 ILE A CA 1
ATOM 657 C C . ILE A 1 87 ? -5.412 2.996 4.787 1.00 97.44 87 ILE A C 1
ATOM 659 O O . ILE A 1 87 ? -4.683 3.780 5.394 1.00 97.44 87 ILE A O 1
ATOM 663 N N . VAL A 1 88 ? -4.947 2.005 4.028 1.00 97.31 88 VAL A N 1
ATOM 664 C CA . VAL A 1 88 ? -3.522 1.801 3.733 1.00 97.31 88 VAL A CA 1
ATOM 665 C C . VAL A 1 88 ? -3.312 1.928 2.235 1.00 97.31 88 VAL A C 1
ATOM 667 O O . VAL A 1 88 ? -3.897 1.171 1.462 1.00 97.31 88 VAL A O 1
ATOM 670 N N . ASP A 1 89 ? -2.455 2.865 1.850 1.00 95.31 89 ASP A N 1
ATOM 671 C CA . ASP A 1 89 ? -2.118 3.170 0.468 1.00 95.31 89 ASP A CA 1
ATOM 672 C C . ASP A 1 89 ? -0.676 2.782 0.164 1.00 95.31 89 ASP A C 1
ATOM 674 O O . ASP A 1 89 ? 0.250 3.206 0.855 1.00 95.31 89 ASP A O 1
ATOM 678 N N . TYR A 1 90 ? -0.495 2.015 -0.904 1.00 95.12 90 TYR A N 1
ATOM 679 C CA . TYR A 1 90 ? 0.783 1.728 -1.539 1.00 95.12 90 TYR A CA 1
ATOM 680 C C . TYR A 1 90 ? 0.860 2.526 -2.831 1.00 95.12 90 TYR A C 1
ATOM 682 O O . TYR A 1 90 ? 0.072 2.303 -3.746 1.00 95.12 90 TYR A O 1
ATOM 690 N N . SER A 1 91 ? 1.839 3.413 -2.928 1.00 92.25 91 SER A N 1
ATOM 691 C CA . SER A 1 91 ? 2.090 4.232 -4.112 1.00 92.25 91 SER A CA 1
ATOM 692 C C . SER A 1 91 ? 3.453 3.882 -4.677 1.00 92.25 91 SER A C 1
ATOM 694 O O . SER A 1 91 ? 4.456 4.000 -3.973 1.00 92.25 91 SER A O 1
ATOM 696 N N . ILE A 1 92 ? 3.513 3.455 -5.938 1.00 91.38 92 ILE A N 1
ATOM 697 C CA . ILE A 1 92 ? 4.789 3.127 -6.575 1.00 91.38 92 ILE A CA 1
ATOM 698 C C . ILE A 1 92 ? 5.695 4.369 -6.602 1.00 91.38 92 ILE A C 1
ATOM 700 O O . ILE A 1 92 ? 5.280 5.469 -6.981 1.00 91.38 92 ILE A O 1
ATOM 704 N N . LYS A 1 93 ? 6.935 4.212 -6.136 1.00 91.50 93 LYS A N 1
ATOM 705 C CA . LYS A 1 93 ? 7.934 5.283 -6.120 1.00 91.50 93 LYS A CA 1
ATOM 706 C C . LYS A 1 93 ? 8.323 5.639 -7.563 1.00 91.50 93 LYS A C 1
ATOM 708 O O . LYS A 1 93 ? 8.243 4.788 -8.448 1.00 91.50 93 LYS A O 1
ATOM 713 N N . PRO A 1 94 ? 8.785 6.872 -7.825 1.00 90.38 94 PRO A N 1
ATOM 714 C CA . PRO A 1 94 ? 9.293 7.230 -9.143 1.00 90.38 94 PRO A CA 1
ATOM 715 C C . PRO A 1 94 ? 10.453 6.322 -9.572 1.00 90.38 94 PRO A C 1
ATOM 717 O O . PRO A 1 94 ? 11.362 6.053 -8.785 1.00 90.38 94 PRO A O 1
ATOM 720 N N . TYR A 1 95 ? 10.460 5.911 -10.838 1.00 88.38 95 TYR A N 1
ATOM 721 C CA . TYR A 1 95 ? 11.522 5.105 -11.438 1.00 88.38 95 TYR A CA 1
ATOM 722 C C . TYR A 1 95 ? 12.253 5.952 -12.469 1.00 88.38 95 TYR A C 1
ATOM 724 O O . TYR A 1 95 ? 11.639 6.497 -13.385 1.00 88.38 95 TYR A O 1
ATOM 732 N N . GLN A 1 96 ? 13.570 6.101 -12.307 1.00 88.62 96 GLN A N 1
ATOM 733 C CA . GLN A 1 96 ? 14.411 6.932 -13.185 1.00 88.62 96 GLN A CA 1
ATOM 734 C C . GLN A 1 96 ? 13.874 8.369 -13.368 1.00 88.62 96 GLN A C 1
ATOM 736 O O . GLN A 1 96 ? 13.951 8.951 -14.447 1.00 88.62 96 GLN A O 1
ATOM 741 N N . GLY A 1 97 ? 13.301 8.942 -12.303 1.00 85.00 97 GLY A N 1
ATOM 742 C CA . GLY A 1 97 ? 12.736 10.296 -12.311 1.00 85.00 97 GLY A CA 1
ATOM 743 C C . GLY A 1 97 ? 11.357 10.418 -12.967 1.00 85.00 97 GLY A C 1
ATOM 744 O O . GLY A 1 97 ? 10.816 11.520 -13.012 1.00 85.00 97 GLY A O 1
ATOM 745 N N . GLN A 1 98 ? 10.771 9.316 -13.444 1.00 82.06 98 GLN A N 1
ATOM 746 C CA . GLN A 1 98 ? 9.411 9.289 -13.974 1.00 82.06 98 GLN A CA 1
ATOM 747 C C . GLN A 1 98 ? 8.432 8.816 -12.899 1.00 82.06 98 GLN A C 1
ATOM 749 O O . GLN A 1 98 ? 8.641 7.781 -12.264 1.00 82.06 98 GLN A O 1
ATOM 754 N N . SER A 1 99 ? 7.364 9.585 -12.697 1.00 79.75 99 SER A N 1
ATOM 755 C CA . SER A 1 99 ? 6.219 9.174 -11.884 1.00 79.75 99 SER A CA 1
ATOM 756 C C . SER A 1 99 ? 5.253 8.348 -12.725 1.00 79.75 99 SER A C 1
ATOM 758 O O . SER A 1 99 ? 5.033 8.654 -13.898 1.00 79.75 99 SER A O 1
ATOM 760 N N . PHE A 1 100 ? 4.623 7.352 -12.110 1.00 72.25 100 PHE A N 1
ATOM 761 C CA . PHE A 1 100 ? 3.610 6.526 -12.761 1.00 72.25 100 PHE A CA 1
ATOM 762 C C . PHE A 1 100 ? 2.218 7.000 -12.373 1.00 72.25 100 PHE A C 1
ATOM 764 O O . PHE A 1 100 ? 1.965 7.342 -11.218 1.00 72.25 100 PHE A O 1
ATOM 771 N N . ARG A 1 101 ? 1.320 7.031 -13.360 1.00 64.38 101 ARG A N 1
ATOM 772 C CA . ARG A 1 101 ? -0.115 6.935 -13.097 1.00 64.38 101 ARG A CA 1
ATOM 773 C C . ARG A 1 101 ? -0.454 5.453 -13.099 1.00 64.38 101 ARG A C 1
ATOM 775 O O . ARG A 1 101 ? -0.117 4.767 -14.067 1.00 64.38 101 ARG A O 1
ATOM 782 N N . GLY A 1 102 ? -1.051 4.984 -12.017 1.00 64.19 102 GLY A N 1
ATOM 783 C CA . GLY A 1 102 ? -1.394 3.586 -11.843 1.00 64.19 102 GLY A CA 1
ATOM 784 C C . GLY A 1 102 ? -0.293 2.751 -11.216 1.00 64.19 102 GLY A C 1
ATOM 785 O O . GLY A 1 102 ? 0.880 3.124 -11.162 1.00 64.19 102 GLY A O 1
ATOM 786 N N . GLY A 1 103 ? -0.714 1.595 -10.712 1.00 69.81 103 GLY A N 1
ATOM 787 C CA . GLY A 1 103 ? 0.153 0.627 -10.049 1.00 69.81 103 GLY A CA 1
ATOM 788 C C . GLY A 1 103 ? 0.136 0.729 -8.530 1.00 69.81 103 GLY A C 1
ATOM 789 O O . GLY A 1 103 ? 0.805 -0.064 -7.890 1.00 69.81 103 GLY A O 1
ATOM 790 N N . GLY A 1 104 ? -0.631 1.650 -7.941 1.00 85.88 104 GLY A N 1
ATOM 791 C CA . GLY A 1 104 ? -0.826 1.696 -6.494 1.00 85.88 104 GLY A CA 1
ATOM 792 C C . GLY A 1 104 ? -1.841 0.663 -5.997 1.00 85.88 104 GLY A C 1
ATOM 793 O O . GLY A 1 104 ? -2.638 0.139 -6.773 1.00 85.88 104 GLY A O 1
ATOM 794 N N . TYR A 1 105 ? -1.846 0.392 -4.695 1.00 93.38 105 TYR A N 1
ATOM 795 C CA . TYR A 1 105 ? -2.850 -0.452 -4.042 1.00 93.38 105 TYR A CA 1
ATOM 796 C C . TYR A 1 105 ? -3.453 0.291 -2.861 1.00 93.38 105 TYR A C 1
ATOM 798 O O . TYR A 1 105 ? -2.718 0.823 -2.035 1.00 93.38 105 TYR A O 1
ATOM 806 N N . ARG A 1 106 ? -4.779 0.269 -2.745 1.00 95.94 106 ARG A N 1
ATOM 807 C CA . ARG A 1 106 ? -5.497 0.797 -1.586 1.00 95.94 106 ARG A CA 1
ATOM 808 C C . ARG A 1 106 ? -6.225 -0.326 -0.869 1.00 95.94 106 ARG A C 1
ATOM 810 O O . ARG A 1 106 ? -6.982 -1.079 -1.486 1.00 95.94 106 ARG A O 1
ATOM 817 N N . TYR A 1 107 ? -6.034 -0.381 0.442 1.00 97.69 107 TYR A N 1
ATOM 818 C CA . TYR A 1 107 ? -6.711 -1.295 1.350 1.00 97.69 107 TYR A CA 1
ATOM 819 C C . TYR A 1 107 ? -7.584 -0.515 2.318 1.00 97.69 107 TYR A C 1
ATOM 821 O O . TYR A 1 107 ? -7.152 0.482 2.896 1.00 97.69 107 TYR A O 1
ATOM 829 N N . ARG A 1 108 ? -8.790 -1.023 2.553 1.00 98.00 108 ARG A N 1
ATOM 830 C CA . ARG A 1 108 ? -9.641 -0.620 3.670 1.00 98.00 108 ARG A CA 1
ATOM 831 C C . ARG A 1 108 ? -9.693 -1.769 4.663 1.00 98.00 108 ARG A C 1
ATOM 833 O O . ARG A 1 108 ? -10.046 -2.889 4.295 1.00 98.00 108 ARG A O 1
ATOM 840 N N . ILE A 1 109 ? -9.348 -1.492 5.914 1.00 98.00 109 ILE A N 1
ATOM 841 C CA . ILE A 1 109 ? -9.240 -2.488 6.982 1.00 98.00 109 ILE A CA 1
ATOM 842 C C . ILE A 1 109 ? -10.149 -2.089 8.136 1.00 98.00 109 ILE A C 1
ATOM 844 O O . ILE A 1 109 ? -10.095 -0.952 8.601 1.00 98.00 109 ILE A O 1
ATOM 848 N N . ASP A 1 110 ? -10.977 -3.016 8.607 1.00 97.19 110 ASP A N 1
ATOM 849 C CA . ASP A 1 110 ? -11.812 -2.800 9.787 1.00 97.19 110 ASP A CA 1
ATOM 850 C C . ASP A 1 110 ? -10.936 -2.637 11.040 1.00 97.19 110 ASP A C 1
ATOM 852 O O . ASP A 1 110 ? -10.074 -3.463 11.332 1.00 97.19 110 ASP A O 1
ATOM 856 N N . GLY A 1 111 ? -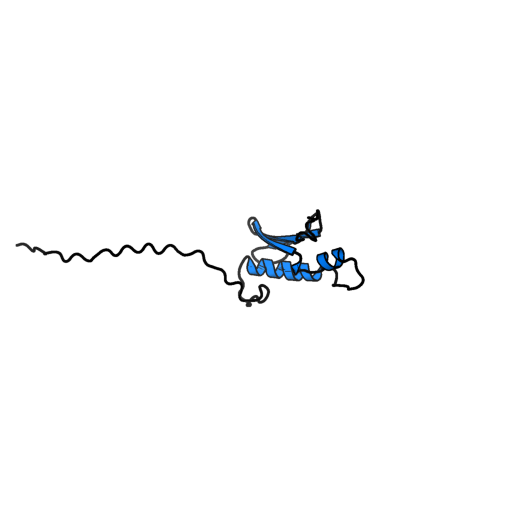11.113 -1.544 11.780 1.00 93.88 111 GLY A N 1
ATOM 857 C CA . GLY A 1 111 ? -10.277 -1.225 12.935 1.00 93.88 111 GLY A CA 1
ATOM 858 C C . GLY A 1 111 ? -10.586 -2.032 14.198 1.00 93.88 111 GLY A C 1
ATOM 859 O O . GLY A 1 111 ? -9.844 -1.899 15.172 1.00 93.88 111 GLY A O 1
ATOM 860 N N . SER A 1 112 ? -11.664 -2.822 14.213 1.00 93.25 112 SER A N 1
ATOM 861 C CA . SER A 1 112 ? -12.062 -3.648 15.358 1.00 93.25 112 SER A CA 1
ATOM 862 C C . SER A 1 112 ? -11.446 -5.048 15.314 1.00 93.25 112 SER A C 1
ATOM 864 O O .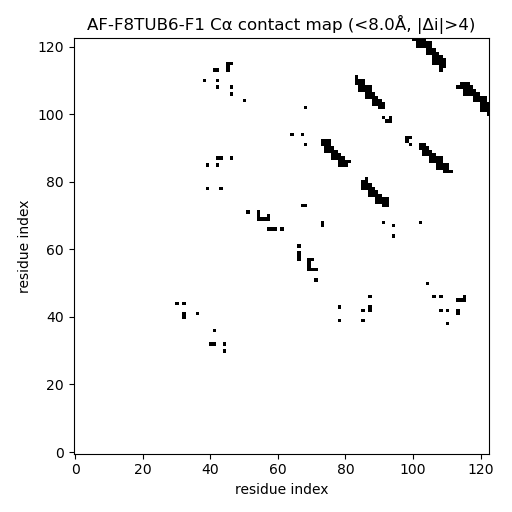 SER A 1 112 ? -10.958 -5.527 16.339 1.00 93.25 112 SER A O 1
ATOM 866 N N . ASP A 1 113 ? -11.415 -5.678 14.136 1.00 94.88 113 ASP A N 1
ATOM 867 C CA . ASP A 1 113 ? -10.921 -7.049 13.951 1.00 94.88 113 ASP A CA 1
ATOM 868 C C . ASP A 1 113 ? -9.762 -7.173 12.945 1.00 94.88 113 ASP A C 1
ATOM 870 O O . ASP A 1 113 ? -9.212 -8.263 12.764 1.00 94.88 113 ASP A O 1
ATOM 874 N N . PHE A 1 114 ? -9.338 -6.053 12.348 1.00 94.69 114 PHE A N 1
ATOM 875 C CA . PHE A 1 114 ? -8.243 -5.958 11.381 1.00 94.69 114 PHE A CA 1
ATOM 876 C C . PHE A 1 114 ? -8.440 -6.818 10.131 1.00 94.69 114 PHE A C 1
ATOM 878 O O . PHE A 1 114 ? -7.464 -7.277 9.539 1.00 94.69 114 PHE A O 1
ATOM 885 N N . ARG A 1 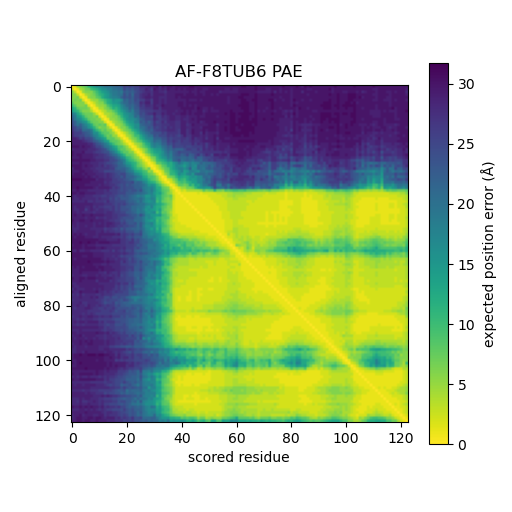115 ? -9.684 -7.032 9.696 1.00 96.19 115 ARG A N 1
ATOM 886 C CA . ARG A 1 115 ? -9.965 -7.684 8.412 1.00 96.19 115 ARG A CA 1
ATOM 887 C C . ARG A 1 115 ? -9.942 -6.689 7.258 1.00 96.19 115 ARG A C 1
ATOM 889 O O . ARG A 1 115 ? -10.432 -5.569 7.378 1.00 96.19 115 ARG A O 1
ATOM 896 N N . ILE A 1 116 ? -9.410 -7.123 6.117 1.00 97.31 116 ILE A N 1
ATOM 897 C CA . ILE A 1 116 ? -9.511 -6.380 4.856 1.00 97.31 116 ILE A CA 1
ATOM 898 C C . ILE A 1 116 ? -10.970 -6.426 4.399 1.00 97.31 116 ILE A C 1
ATOM 900 O O . ILE A 1 116 ? -11.511 -7.508 4.170 1.00 97.31 116 ILE A O 1
ATOM 904 N N . VAL A 1 117 ? -11.597 -5.258 4.271 1.00 97.56 117 VAL A N 1
ATOM 905 C CA . VAL A 1 117 ? -12.982 -5.115 3.795 1.00 97.56 117 VAL A CA 1
ATOM 906 C C . VAL A 1 117 ? -13.055 -4.670 2.334 1.00 97.56 117 VAL A C 1
ATOM 908 O O . VAL A 1 117 ? -14.039 -4.962 1.665 1.00 97.56 117 VAL A O 1
ATOM 911 N N . ASP A 1 118 ? -12.021 -3.987 1.836 1.00 96.62 118 ASP A N 1
ATOM 912 C CA . ASP A 1 118 ? -11.861 -3.621 0.425 1.00 96.62 118 ASP A CA 1
ATOM 913 C C . ASP A 1 118 ? -10.372 -3.597 0.062 1.00 96.62 118 ASP A C 1
ATOM 915 O O . ASP A 1 118 ? -9.532 -3.230 0.890 1.00 96.62 118 ASP A O 1
ATOM 919 N N . ALA A 1 119 ? -10.048 -3.999 -1.165 1.00 95.38 119 ALA A N 1
ATOM 920 C CA . ALA A 1 119 ? -8.686 -4.007 -1.687 1.00 95.38 119 ALA A CA 1
ATOM 921 C C . ALA A 1 119 ? -8.710 -3.816 -3.203 1.00 95.38 119 ALA A C 1
ATOM 923 O O . ALA A 1 119 ? -9.217 -4.673 -3.935 1.00 95.38 119 ALA A O 1
ATOM 924 N N . ARG A 1 120 ? -8.128 -2.714 -3.675 1.00 92.56 120 ARG A N 1
ATOM 925 C CA . ARG A 1 120 ? -8.192 -2.310 -5.083 1.00 92.56 120 ARG A CA 1
ATOM 926 C C . ARG A 1 120 ? -6.871 -1.751 -5.587 1.00 92.56 120 ARG A C 1
ATOM 928 O O . ARG A 1 120 ? -6.060 -1.253 -4.812 1.00 92.56 120 ARG A O 1
ATOM 935 N N . ILE A 1 121 ? -6.689 -1.831 -6.900 1.00 88.31 121 ILE A N 1
ATOM 936 C CA . ILE A 1 121 ? -5.576 -1.194 -7.602 1.00 88.31 121 ILE A CA 1
ATOM 937 C C . ILE A 1 121 ? -5.990 0.250 -7.892 1.00 88.31 121 ILE A C 1
ATOM 939 O O . ILE A 1 121 ? -7.070 0.482 -8.437 1.00 88.31 121 ILE A O 1
ATOM 943 N N . GLU A 1 122 ? -5.159 1.207 -7.499 1.00 80.69 122 GLU A N 1
ATOM 944 C CA . GLU A 1 122 ? -5.362 2.626 -7.792 1.00 80.69 122 GLU A CA 1
ATOM 945 C C . GLU A 1 122 ? -4.755 2.968 -9.178 1.00 80.69 122 GLU A C 1
ATOM 947 O O . GLU A 1 122 ? -3.668 2.465 -9.506 1.00 80.69 122 GLU A O 1
ATOM 952 N N . PRO A 1 123 ? -5.470 3.755 -10.011 1.00 60.84 123 PRO A N 1
ATOM 953 C CA . PRO A 1 123 ? -5.101 4.082 -11.394 1.00 60.84 123 PRO A CA 1
ATOM 954 C C . PRO A 1 123 ? -4.096 5.235 -11.552 1.00 60.84 123 PRO A C 1
ATOM 956 O O . PRO A 1 123 ? -3.640 5.832 -10.552 1.00 60.84 123 PRO A O 1
#

Mean predicted aligned error: 14.03 Å

Organism: NCBI:txid324869

Nearest PDB structures (foldseek):
  5boi-assembly1_A  TM=6.110E-01  e=6.224E-01  Priestia megaterium QM B1551
  3k41-assembly1_A  TM=4.077E-01  e=2.547E+00  Bos taurus
  3k41-assembly1_B  TM=3.402E-01  e=2.879E+00  Bos taurus